Protein AF-A0A8X6XVJ1-F1 (afdb_monomer_lite)

Foldseek 3Di:
DQLVVLVVVVVVVLVVDDPVLSVVVVPPPVQPDPPDGSNRNSVVVVVSVVVVVVVVVVVVCVVVPVPPVPDPPPPPVPPPPPDD

Organism: NCBI:txid2747483

Structure (mmCIF, N/CA/C/O backbone):
data_AF-A0A8X6XVJ1-F1
#
_entry.id   AF-A0A8X6XVJ1-F1
#
loop_
_atom_site.group_PDB
_atom_site.id
_atom_site.type_symbol
_atom_site.label_atom_id
_atom_site.label_alt_id
_atom_site.label_comp_id
_atom_site.label_asym_id
_atom_site.label_entity_id
_atom_site.label_seq_id
_atom_site.pdbx_PDB_ins_code
_atom_site.Cartn_x
_atom_site.Cartn_y
_atom_site.Cartn_z
_atom_site.occupancy
_atom_site.B_iso_or_equiv
_atom_site.auth_seq_id
_atom_site.auth_comp_id
_atom_site.auth_asym_id
_atom_site.auth_atom_id
_atom_site.pdbx_PDB_model_num
ATOM 1 N N . THR A 1 1 ? 16.143 -5.352 -12.540 1.00 71.62 1 THR A N 1
ATOM 2 C CA . THR A 1 1 ? 15.077 -6.376 -12.668 1.00 71.62 1 THR A CA 1
ATOM 3 C C . THR A 1 1 ? 13.847 -6.039 -11.839 1.00 71.62 1 THR A C 1
ATOM 5 O O . THR A 1 1 ? 12.766 -6.178 -12.385 1.00 71.62 1 THR A O 1
ATOM 8 N N . SER A 1 2 ? 13.985 -5.541 -10.601 1.00 86.25 2 SER A N 1
ATOM 9 C CA . SER A 1 2 ? 12.861 -5.143 -9.720 1.00 86.25 2 SER A CA 1
ATOM 10 C C . SER A 1 2 ? 11.802 -4.245 -10.383 1.00 86.25 2 SER A C 1
ATOM 12 O O . SER A 1 2 ? 10.612 -4.534 -10.313 1.00 86.25 2 SER A O 1
ATOM 14 N N . ASP A 1 3 ? 12.232 -3.216 -11.118 1.00 92.12 3 ASP A N 1
ATOM 15 C CA . ASP A 1 3 ? 11.316 -2.243 -11.729 1.00 92.12 3 ASP A CA 1
ATOM 16 C C . ASP A 1 3 ? 10.362 -2.852 -12.768 1.00 92.12 3 ASP A C 1
ATOM 18 O O . ASP A 1 3 ? 9.189 -2.500 -12.827 1.00 92.12 3 ASP A O 1
ATOM 22 N N . LYS A 1 4 ? 10.825 -3.868 -13.509 1.00 93.06 4 LYS A N 1
ATOM 23 C CA . LYS A 1 4 ? 9.997 -4.595 -14.485 1.00 93.06 4 LYS A CA 1
ATOM 24 C C . LYS A 1 4 ? 8.856 -5.352 -13.806 1.00 93.06 4 LYS A C 1
ATOM 26 O O . LYS A 1 4 ? 7.745 -5.382 -14.320 1.00 93.06 4 LYS A O 1
ATOM 31 N N . TYR A 1 5 ? 9.130 -5.958 -12.650 1.00 95.00 5 TYR A N 1
ATOM 32 C CA . TYR A 1 5 ? 8.102 -6.629 -11.857 1.00 95.00 5 TYR A CA 1
ATOM 33 C C . TYR A 1 5 ? 7.152 -5.619 -11.225 1.00 95.00 5 TYR A C 1
ATOM 35 O O . TYR A 1 5 ? 5.945 -5.827 -11.253 1.00 95.00 5 TYR A O 1
ATOM 43 N N . ALA A 1 6 ? 7.674 -4.499 -10.725 1.00 94.81 6 ALA A N 1
ATOM 44 C CA . ALA A 1 6 ? 6.842 -3.440 -10.173 1.00 94.81 6 ALA A CA 1
ATOM 45 C C . ALA A 1 6 ? 5.880 -2.852 -11.218 1.00 94.81 6 ALA A C 1
ATOM 47 O O . ALA A 1 6 ? 4.717 -2.633 -10.899 1.00 94.81 6 ALA A O 1
ATOM 48 N N . ALA A 1 7 ? 6.319 -2.692 -12.469 1.00 94.19 7 ALA A N 1
ATOM 49 C CA . ALA A 1 7 ? 5.463 -2.252 -13.571 1.00 94.19 7 ALA A CA 1
ATOM 50 C C . ALA A 1 7 ? 4.313 -3.233 -13.876 1.00 94.19 7 ALA A C 1
ATOM 52 O O . ALA A 1 7 ? 3.238 -2.802 -14.279 1.00 94.19 7 ALA A O 1
ATOM 53 N N . MET A 1 8 ? 4.513 -4.539 -13.659 1.00 95.75 8 MET A N 1
ATOM 54 C CA . MET A 1 8 ? 3.448 -5.545 -13.793 1.00 95.75 8 MET A CA 1
ATOM 55 C C . MET A 1 8 ? 2.532 -5.599 -12.563 1.00 95.75 8 MET A C 1
ATOM 57 O O . MET A 1 8 ? 1.338 -5.839 -12.699 1.00 95.75 8 MET A O 1
ATOM 61 N N . LEU A 1 9 ? 3.082 -5.395 -11.363 1.00 96.25 9 LEU A N 1
ATOM 62 C CA . LEU A 1 9 ? 2.347 -5.505 -10.101 1.00 96.25 9 LEU A CA 1
ATOM 63 C C . LEU A 1 9 ? 1.516 -4.262 -9.783 1.00 96.25 9 LEU A C 1
ATOM 65 O O . LEU A 1 9 ? 0.428 -4.403 -9.239 1.00 96.25 9 LEU A O 1
ATOM 69 N N . LEU A 1 10 ? 2.007 -3.063 -10.105 1.00 93.81 10 LEU A N 1
ATOM 70 C CA . LEU A 1 10 ? 1.349 -1.807 -9.743 1.00 93.81 10 LEU A CA 1
ATOM 71 C C . LEU A 1 10 ? -0.111 -1.736 -10.239 1.00 93.81 10 LEU A C 1
ATOM 73 O O . LEU A 1 10 ? -0.976 -1.535 -9.389 1.00 93.81 10 LEU A O 1
ATOM 77 N N . PRO A 1 11 ? -0.435 -2.024 -11.519 1.00 94.31 11 PRO A N 1
ATOM 78 C CA . PRO A 1 11 ? -1.824 -2.016 -11.989 1.00 94.31 11 PRO A CA 1
ATOM 79 C C . PRO A 1 11 ? -2.706 -3.061 -11.292 1.00 94.31 11 PRO A C 1
ATOM 81 O O . PRO A 1 11 ? -3.892 -2.833 -11.065 1.00 94.31 11 PRO A O 1
ATOM 84 N N . LEU A 1 12 ? -2.131 -4.216 -10.930 1.00 96.94 12 LEU A N 1
ATOM 85 C CA . LEU A 1 12 ? -2.852 -5.266 -10.206 1.00 96.94 12 LEU A CA 1
ATOM 86 C C . LEU A 1 12 ? -3.191 -4.806 -8.788 1.00 96.94 12 LEU A C 1
ATOM 88 O O . LEU A 1 12 ? -4.321 -4.978 -8.339 1.00 96.94 12 LEU A O 1
ATOM 92 N N . VAL A 1 13 ? -2.231 -4.185 -8.099 1.00 95.19 13 VAL A N 1
ATOM 93 C CA . VAL A 1 13 ? -2.448 -3.627 -6.761 1.00 95.19 13 VAL A CA 1
ATOM 94 C C . VAL A 1 13 ? -3.493 -2.516 -6.816 1.00 95.19 13 VAL A C 1
ATOM 96 O O . VAL A 1 13 ? -4.416 -2.541 -6.012 1.00 95.19 13 VAL A O 1
ATOM 99 N N . GLU A 1 14 ? -3.413 -1.605 -7.788 1.00 93.69 14 GLU A N 1
ATOM 100 C CA . GLU A 1 14 ? -4.416 -0.550 -7.993 1.00 93.69 14 GLU A CA 1
ATOM 101 C C . GLU A 1 14 ? -5.822 -1.123 -8.225 1.00 93.69 14 GLU A C 1
ATOM 103 O O . GLU A 1 14 ? -6.783 -0.621 -7.649 1.00 93.69 14 GLU A O 1
ATOM 108 N N . SER A 1 15 ? -5.947 -2.214 -8.990 1.00 95.31 15 SER A N 1
ATOM 109 C CA . SER A 1 15 ? -7.242 -2.856 -9.264 1.00 95.31 15 SER A CA 1
ATOM 110 C C . SER A 1 15 ? -7.894 -3.527 -8.048 1.00 95.31 15 SER A C 1
ATOM 112 O O . SER A 1 15 ? -9.108 -3.716 -8.027 1.00 95.31 15 SER A O 1
ATOM 114 N N . CYS A 1 16 ? -7.104 -3.884 -7.032 1.00 95.81 16 CYS A N 1
ATOM 115 C CA . CYS A 1 16 ? -7.588 -4.527 -5.809 1.00 95.81 16 CYS A CA 1
ATOM 116 C C . CYS A 1 16 ? -8.034 -3.524 -4.734 1.00 95.81 16 CYS A C 1
ATOM 118 O O . CYS A 1 16 ? -8.525 -3.938 -3.682 1.00 95.81 16 CYS A O 1
ATOM 120 N N . ILE A 1 17 ? -7.829 -2.225 -4.957 1.00 94.44 17 ILE A N 1
ATOM 121 C CA . ILE A 1 17 ? -8.137 -1.171 -3.990 1.00 94.44 17 ILE A CA 1
ATOM 122 C C . ILE A 1 17 ? -9.490 -0.537 -4.351 1.00 94.44 17 ILE A C 1
ATOM 124 O O . ILE A 1 17 ? -9.749 -0.279 -5.528 1.00 94.44 17 ILE A O 1
ATOM 128 N N . PRO A 1 18 ? -10.354 -0.238 -3.364 1.00 95.56 18 PRO A N 1
ATOM 129 C CA . PRO A 1 18 ? -11.573 0.534 -3.587 1.00 95.56 18 PRO A CA 1
ATOM 130 C C . PRO A 1 18 ? -11.311 1.890 -4.266 1.00 95.56 18 PRO A C 1
ATOM 132 O O . PRO A 1 18 ? -10.314 2.562 -3.996 1.00 95.56 18 PRO A O 1
ATOM 135 N N . GLU A 1 19 ? -12.219 2.318 -5.145 1.00 94.62 19 GLU A N 1
ATOM 136 C CA . GLU A 1 19 ? -12.047 3.518 -5.979 1.00 94.62 19 GLU A CA 1
ATOM 137 C C . GLU A 1 19 ? -11.860 4.809 -5.160 1.00 94.62 19 GLU A C 1
ATOM 139 O O . GLU A 1 19 ? -11.104 5.708 -5.534 1.00 94.62 19 GLU A O 1
ATOM 144 N N . ASP A 1 20 ? -12.548 4.923 -4.030 1.00 93.94 20 ASP A N 1
ATOM 145 C CA . ASP A 1 20 ? -12.432 6.029 -3.084 1.00 93.94 20 ASP A CA 1
ATOM 146 C C . ASP A 1 20 ? -11.032 6.101 -2.462 1.00 93.94 20 ASP A C 1
ATOM 148 O O . ASP A 1 20 ? -10.420 7.174 -2.452 1.00 93.94 20 ASP A O 1
ATOM 152 N N . MET A 1 21 ? -10.479 4.962 -2.044 1.00 92.31 21 MET A N 1
ATOM 153 C CA . MET A 1 21 ? -9.123 4.880 -1.503 1.00 92.31 21 MET A CA 1
ATOM 154 C C . MET A 1 21 ? -8.062 5.130 -2.584 1.00 92.31 21 MET A C 1
ATOM 156 O O . MET A 1 21 ? -7.102 5.871 -2.352 1.00 92.31 21 MET A O 1
ATOM 160 N N . LEU A 1 22 ? -8.262 4.605 -3.797 1.00 93.00 22 LEU A N 1
ATOM 161 C CA . LEU A 1 22 ? -7.377 4.868 -4.933 1.00 93.00 22 LEU A CA 1
ATOM 162 C C . LEU A 1 22 ? -7.380 6.357 -5.320 1.00 93.00 22 LEU A C 1
ATOM 164 O O . LEU A 1 22 ? -6.333 6.933 -5.611 1.00 93.00 22 LEU A O 1
ATOM 168 N N . ARG A 1 23 ? -8.536 7.027 -5.260 1.00 92.75 23 ARG A N 1
ATOM 169 C CA . ARG A 1 23 ? -8.652 8.472 -5.505 1.00 92.75 23 ARG A CA 1
ATOM 170 C C . ARG A 1 23 ? -7.903 9.301 -4.458 1.00 92.75 23 ARG A C 1
ATOM 172 O O . ARG A 1 23 ? -7.302 10.316 -4.811 1.00 92.75 23 ARG A O 1
ATOM 179 N N . ILE A 1 24 ? -7.922 8.890 -3.187 1.00 93.06 24 ILE A N 1
ATOM 180 C CA . ILE A 1 24 ? -7.130 9.533 -2.123 1.00 93.06 24 ILE A CA 1
ATOM 181 C C . ILE A 1 24 ? -5.636 9.385 -2.416 1.00 93.06 24 ILE A C 1
ATOM 183 O O . ILE A 1 24 ? -4.908 10.377 -2.346 1.00 93.06 24 ILE A O 1
ATOM 187 N N . TRP A 1 25 ? -5.206 8.177 -2.790 1.00 90.69 25 TRP A N 1
ATOM 188 C CA . TRP A 1 25 ? -3.833 7.904 -3.204 1.00 90.69 25 TRP A CA 1
ATOM 189 C C . TRP A 1 25 ? -3.407 8.806 -4.369 1.00 90.69 25 TRP A C 1
ATOM 191 O O . TRP A 1 25 ? -2.441 9.546 -4.235 1.00 90.69 25 TRP A O 1
ATOM 201 N N . LEU A 1 26 ? -4.164 8.844 -5.467 1.00 89.12 26 LEU A N 1
ATOM 202 C CA . LEU A 1 26 ? -3.825 9.640 -6.656 1.00 89.12 26 LEU A CA 1
ATOM 203 C C . LEU A 1 26 ? -3.805 11.157 -6.405 1.00 89.12 26 LEU A C 1
ATOM 205 O O . LEU A 1 26 ? -3.107 11.886 -7.105 1.00 89.12 26 LEU A O 1
ATOM 209 N N . ARG A 1 27 ? -4.551 11.650 -5.408 1.00 89.06 27 ARG A N 1
ATOM 210 C CA . ARG A 1 27 ? -4.515 13.064 -4.999 1.00 89.06 27 ARG A CA 1
ATOM 211 C C . ARG A 1 27 ? -3.262 13.408 -4.190 1.00 89.06 27 ARG A C 1
ATOM 213 O O . ARG A 1 27 ? -2.975 14.588 -3.988 1.00 89.06 27 ARG A O 1
ATOM 220 N N . ASN A 1 28 ? -2.538 12.414 -3.684 1.00 81.94 28 ASN A N 1
ATOM 221 C CA . ASN A 1 28 ? -1.354 12.658 -2.883 1.00 81.94 28 ASN A CA 1
ATOM 222 C C . ASN A 1 28 ? -0.229 13.225 -3.777 1.00 81.94 28 ASN A C 1
ATOM 224 O O . ASN A 1 28 ? 0.174 12.576 -4.745 1.00 81.94 28 ASN A O 1
ATOM 228 N N . PRO A 1 29 ? 0.311 14.420 -3.465 1.00 70.56 29 PRO A N 1
ATOM 229 C CA . PRO A 1 29 ? 1.357 15.055 -4.265 1.00 70.56 29 PRO A CA 1
ATOM 230 C C . PRO A 1 29 ? 2.628 14.204 -4.405 1.00 70.56 29 PRO A C 1
ATOM 232 O O . PRO A 1 29 ? 3.388 14.417 -5.346 1.00 70.56 29 PRO A O 1
ATOM 235 N N . SER A 1 30 ? 2.851 13.218 -3.525 1.00 70.88 30 SER A N 1
ATOM 236 C CA . SER A 1 30 ? 3.975 12.281 -3.643 1.00 70.88 30 SER A CA 1
ATOM 237 C C . SER A 1 30 ? 3.854 11.294 -4.808 1.00 70.88 30 SER A C 1
ATOM 239 O O . SER A 1 30 ? 4.858 10.719 -5.196 1.00 70.88 30 SER A O 1
ATOM 241 N N . VAL A 1 31 ? 2.656 11.084 -5.367 1.00 70.25 31 VAL A N 1
ATOM 242 C CA . VAL A 1 31 ? 2.405 10.104 -6.448 1.00 70.25 31 VAL A CA 1
ATOM 243 C C . VAL A 1 31 ? 2.776 10.654 -7.825 1.00 70.25 31 VAL A C 1
ATOM 245 O O . VAL A 1 31 ? 2.999 9.902 -8.775 1.00 70.25 31 VAL A O 1
ATOM 248 N N . SER A 1 32 ? 2.844 11.980 -7.946 1.00 63.41 32 SER A N 1
ATOM 249 C CA . SER A 1 32 ? 2.865 12.680 -9.231 1.00 63.41 32 SER A CA 1
ATOM 250 C C . SER A 1 32 ? 4.255 13.161 -9.662 1.00 63.41 32 SER A C 1
ATOM 252 O O . SER A 1 32 ? 4.370 14.052 -10.506 1.00 63.41 32 SER A O 1
AT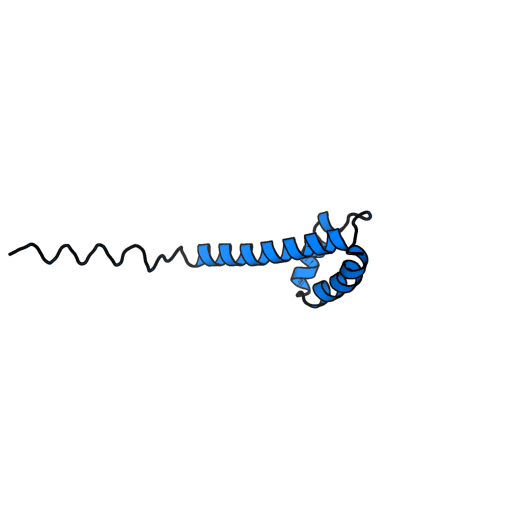OM 254 N N . THR A 1 33 ? 5.324 12.586 -9.115 1.00 67.19 33 THR A N 1
ATOM 255 C CA . THR A 1 33 ? 6.695 12.846 -9.565 1.00 67.19 33 THR A CA 1
ATOM 256 C C . THR A 1 33 ? 6.950 12.083 -10.869 1.00 67.19 33 THR A C 1
ATOM 258 O O . THR A 1 33 ? 7.009 10.854 -10.916 1.00 67.19 33 THR A O 1
ATOM 261 N N . ALA A 1 34 ? 7.080 12.827 -11.973 1.00 62.62 34 ALA A N 1
ATOM 262 C CA . ALA A 1 34 ? 7.295 12.275 -13.316 1.00 62.62 34 ALA A CA 1
ATOM 263 C C . ALA A 1 34 ? 8.576 11.420 -13.436 1.00 62.62 34 ALA A C 1
ATOM 265 O O . ALA A 1 34 ? 8.704 10.634 -14.371 1.00 62.62 34 ALA A O 1
ATOM 266 N N . GLU A 1 35 ? 9.493 11.547 -12.477 1.00 69.69 35 GLU A N 1
ATOM 267 C CA . GLU A 1 35 ? 10.790 10.866 -12.451 1.00 69.69 35 GLU A CA 1
ATOM 268 C C . GLU A 1 35 ? 10.815 9.602 -11.571 1.00 69.69 35 GLU A C 1
ATOM 270 O O . GLU A 1 35 ? 11.850 8.942 -11.482 1.00 69.69 35 GLU A O 1
ATOM 275 N N . GLU A 1 36 ? 9.707 9.224 -10.920 1.00 82.75 36 GLU A N 1
ATOM 276 C CA . GLU A 1 36 ? 9.700 8.034 -10.062 1.00 82.75 36 GLU A CA 1
ATOM 277 C C . GLU A 1 36 ? 9.551 6.719 -10.835 1.00 82.75 36 GLU A C 1
ATOM 279 O O . GLU A 1 36 ? 8.619 6.521 -11.624 1.00 82.75 36 GLU A O 1
ATOM 284 N N . SER A 1 37 ? 10.453 5.783 -10.524 1.00 90.88 37 SER A N 1
ATOM 285 C CA . SER A 1 37 ? 10.421 4.401 -11.006 1.00 90.88 37 SER A CA 1
ATOM 286 C C . SER A 1 37 ? 9.168 3.658 -10.522 1.00 90.88 37 SER A C 1
ATOM 288 O O . SER A 1 37 ? 8.598 3.973 -9.473 1.00 90.88 37 SER A O 1
ATOM 290 N N . TYR A 1 38 ? 8.751 2.617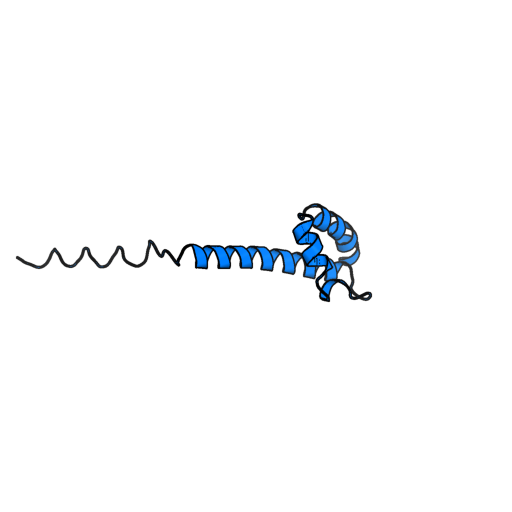 -11.244 1.00 90.81 38 TYR A N 1
ATOM 291 C CA . TYR A 1 38 ? 7.614 1.787 -10.835 1.00 90.81 38 TYR A CA 1
ATOM 292 C C . TYR A 1 38 ? 7.858 1.122 -9.480 1.00 90.81 38 TYR A C 1
ATOM 294 O O . TYR A 1 38 ? 6.933 1.002 -8.678 1.00 90.81 38 TYR A O 1
ATOM 302 N N . SER A 1 39 ? 9.101 0.727 -9.185 1.00 91.94 39 SER A N 1
ATOM 303 C CA . SER A 1 39 ? 9.465 0.208 -7.861 1.00 91.94 39 SER A CA 1
ATOM 304 C C . SER A 1 39 ? 9.221 1.221 -6.739 1.00 91.94 39 SER A C 1
ATOM 306 O O . SER A 1 39 ? 8.744 0.831 -5.671 1.00 91.94 39 SER A O 1
ATOM 308 N N . GLN A 1 40 ? 9.521 2.504 -6.960 1.00 91.56 40 GLN A N 1
ATOM 309 C CA . GLN A 1 40 ? 9.261 3.562 -5.977 1.00 91.56 40 GLN A CA 1
ATOM 310 C C . GLN A 1 40 ? 7.761 3.774 -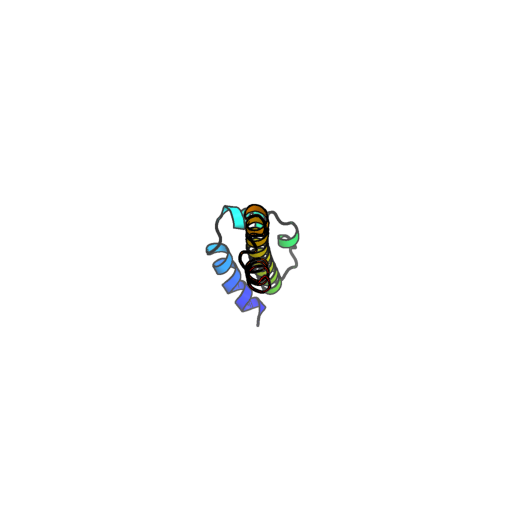5.787 1.00 91.56 40 GLN A C 1
ATOM 312 O O . GLN A 1 40 ? 7.291 3.671 -4.655 1.00 91.56 40 GLN A O 1
ATOM 317 N N . LYS A 1 41 ? 7.004 3.927 -6.880 1.00 91.19 41 LYS A N 1
ATOM 318 C CA . LYS A 1 41 ? 5.541 4.086 -6.837 1.00 91.19 41 LYS A CA 1
ATOM 319 C C . LYS A 1 41 ? 4.856 2.932 -6.113 1.00 91.19 41 LYS A C 1
ATOM 321 O O . LYS A 1 41 ? 4.043 3.155 -5.222 1.00 91.19 41 LYS A O 1
ATOM 326 N N . LEU A 1 42 ? 5.244 1.695 -6.425 1.00 93.25 42 LEU A N 1
ATOM 327 C CA . LEU A 1 42 ? 4.725 0.508 -5.748 1.00 93.25 42 LEU A CA 1
ATOM 328 C C . LEU A 1 42 ? 5.079 0.507 -4.254 1.00 93.25 42 LEU A C 1
ATOM 330 O O . LEU A 1 42 ? 4.229 0.217 -3.419 1.00 93.25 42 LEU A O 1
ATOM 334 N N . THR A 1 43 ? 6.313 0.872 -3.897 1.00 93.19 43 THR A N 1
ATOM 335 C CA . THR A 1 43 ? 6.738 0.956 -2.489 1.00 93.19 43 THR A CA 1
ATOM 336 C C . THR A 1 43 ? 5.933 2.002 -1.722 1.00 93.19 43 THR A C 1
ATOM 338 O O . THR A 1 43 ? 5.501 1.752 -0.595 1.00 93.19 43 THR A O 1
ATOM 341 N N . GLN A 1 44 ? 5.714 3.172 -2.319 1.00 92.88 44 GLN A N 1
ATOM 342 C CA . GLN A 1 44 ? 4.927 4.229 -1.702 1.00 92.88 44 GLN A CA 1
ATOM 343 C C . GLN A 1 44 ? 3.451 3.831 -1.565 1.00 92.88 44 GLN A C 1
ATOM 345 O O . GLN A 1 44 ? 2.880 4.057 -0.500 1.00 92.88 44 GLN A O 1
ATOM 350 N N . LEU A 1 45 ? 2.860 3.186 -2.579 1.00 93.44 45 LEU A N 1
ATOM 351 C CA . LEU A 1 45 ? 1.483 2.687 -2.526 1.00 93.44 45 LEU A CA 1
ATOM 352 C C . LEU A 1 45 ? 1.312 1.660 -1.400 1.00 93.44 45 LEU A C 1
ATOM 354 O O . LEU A 1 45 ? 0.414 1.785 -0.571 1.00 93.44 45 LEU A O 1
ATOM 358 N N . LEU A 1 46 ? 2.218 0.685 -1.301 1.00 94.75 46 LEU A N 1
ATOM 359 C CA . LEU A 1 46 ? 2.193 -0.308 -0.222 1.00 94.75 46 LEU A CA 1
ATOM 360 C C . LEU A 1 46 ? 2.364 0.339 1.160 1.00 94.75 46 LEU A C 1
ATOM 362 O O . LEU A 1 46 ? 1.704 -0.059 2.121 1.00 94.75 46 LEU A O 1
ATOM 366 N N . LYS A 1 47 ? 3.219 1.364 1.271 1.00 94.31 47 LYS A N 1
ATOM 367 C CA . LYS A 1 47 ? 3.380 2.135 2.510 1.00 94.31 47 LYS A CA 1
ATOM 368 C C . LYS A 1 47 ? 2.105 2.901 2.868 1.00 94.31 47 LYS A C 1
ATOM 370 O O . LYS A 1 47 ? 1.733 2.911 4.038 1.00 94.31 47 LYS A O 1
ATOM 375 N N . PHE A 1 48 ? 1.447 3.522 1.892 1.00 93.94 48 PHE A N 1
ATOM 376 C CA . PHE A 1 48 ? 0.173 4.210 2.085 1.00 93.94 48 PHE A CA 1
ATOM 377 C C . PHE A 1 48 ? -0.897 3.252 2.615 1.00 93.94 48 PHE A C 1
ATOM 379 O O . PHE A 1 48 ? -1.460 3.515 3.672 1.00 93.94 48 PHE A O 1
ATOM 386 N N . LEU A 1 49 ? -1.094 2.104 1.958 1.00 94.31 49 LEU A N 1
ATOM 387 C CA . LEU A 1 49 ? -2.070 1.095 2.388 1.00 94.31 49 LEU A CA 1
ATOM 388 C C . LEU A 1 49 ? -1.806 0.608 3.814 1.00 94.31 49 LEU A C 1
ATOM 390 O O . LEU A 1 49 ? -2.729 0.466 4.613 1.00 94.31 49 LEU A O 1
ATOM 394 N N . ARG A 1 50 ? -0.534 0.385 4.160 1.00 95.75 50 ARG A N 1
ATOM 395 C CA . ARG A 1 50 ? -0.154 0.012 5.524 1.00 95.75 50 ARG A CA 1
ATOM 396 C C . ARG A 1 50 ? -0.540 1.091 6.539 1.00 95.75 50 ARG A C 1
ATOM 398 O O . ARG A 1 50 ? -1.112 0.762 7.574 1.00 95.75 50 ARG A O 1
ATOM 405 N N . LEU A 1 51 ? -0.215 2.353 6.258 1.00 94.44 51 LEU A N 1
ATOM 406 C CA . LEU A 1 51 ? -0.521 3.470 7.155 1.00 94.44 51 LEU A CA 1
ATOM 407 C C . LEU A 1 51 ? -2.027 3.679 7.321 1.00 94.44 51 LEU A C 1
ATOM 409 O O . LEU A 1 51 ? -2.464 4.005 8.421 1.00 94.44 51 LEU A O 1
ATOM 413 N N . GLU A 1 52 ? -2.799 3.464 6.260 1.00 94.00 52 GLU A N 1
ATOM 414 C CA . GLU A 1 52 ? -4.257 3.541 6.283 1.00 94.00 52 GLU A CA 1
ATOM 415 C C . GLU A 1 52 ? -4.852 2.482 7.225 1.00 94.00 52 GLU A C 1
ATOM 417 O O . GLU A 1 52 ? -5.610 2.809 8.137 1.00 94.00 52 GLU A O 1
ATOM 422 N N . VAL A 1 53 ? -4.410 1.224 7.102 1.00 94.50 53 VAL A N 1
ATOM 423 C CA . VAL A 1 53 ? -4.839 0.128 7.991 1.00 94.50 53 VAL A CA 1
ATOM 424 C C . VAL A 1 53 ? -4.443 0.393 9.449 1.00 94.50 53 VAL A C 1
ATOM 426 O O . VAL A 1 53 ? -5.260 0.234 10.357 1.00 94.50 53 VAL A O 1
ATOM 429 N N . GLU A 1 54 ? -3.201 0.817 9.696 1.00 96.25 54 GLU A N 1
ATOM 430 C CA . GLU A 1 54 ? -2.730 1.170 11.043 1.00 96.25 54 GLU A CA 1
ATOM 431 C C . GLU A 1 54 ? -3.488 2.388 11.616 1.00 96.25 54 GLU A C 1
ATOM 433 O O . GLU A 1 54 ? -3.729 2.473 12.825 1.00 96.25 54 GLU A O 1
ATOM 438 N N . GLY A 1 55 ? -3.871 3.340 10.762 1.00 94.75 55 GLY A N 1
ATOM 439 C CA . GLY A 1 55 ? -4.675 4.510 11.105 1.00 94.75 55 GLY A CA 1
ATOM 440 C C . GLY A 1 55 ? -6.072 4.130 11.582 1.00 94.75 55 GLY A C 1
ATOM 441 O O . GLY A 1 55 ? -6.469 4.528 12.680 1.00 94.75 55 GLY A O 1
ATOM 442 N N . GLU A 1 56 ? -6.770 3.296 10.814 1.00 94.06 56 GLU A N 1
ATOM 443 C CA . GLU A 1 56 ? -8.095 2.779 11.167 1.00 94.06 56 GLU A CA 1
ATOM 444 C C . GLU A 1 56 ? -8.073 2.006 12.491 1.00 94.06 56 GLU A C 1
ATOM 446 O O . GLU A 1 56 ? -8.891 2.254 13.380 1.00 94.06 56 GLU A O 1
ATOM 451 N N . GLN A 1 57 ? -7.071 1.146 12.701 1.00 93.75 57 GLN A N 1
ATOM 452 C CA . GLN A 1 57 ? -6.895 0.442 13.976 1.00 93.75 57 GLN A CA 1
ATOM 453 C C . GLN A 1 57 ? -6.737 1.412 15.158 1.00 93.75 57 GLN A C 1
ATOM 455 O O . GLN A 1 57 ? -7.359 1.228 16.205 1.00 93.75 57 GLN A O 1
ATOM 460 N N . ARG A 1 58 ? -5.951 2.484 15.000 1.00 94.44 58 ARG A N 1
ATOM 461 C CA . ARG A 1 58 ? -5.754 3.504 16.046 1.00 94.44 58 ARG A CA 1
ATOM 462 C C . ARG A 1 58 ? -7.036 4.279 16.354 1.00 94.44 58 ARG A C 1
ATOM 464 O O . ARG A 1 58 ? -7.316 4.579 17.520 1.00 94.44 58 ARG A O 1
ATOM 471 N N . ILE A 1 59 ? -7.819 4.594 15.325 1.00 94.25 59 ILE A N 1
ATOM 472 C CA . ILE A 1 59 ? -9.125 5.243 15.471 1.00 94.25 59 ILE A CA 1
ATOM 473 C C . ILE A 1 59 ? -10.073 4.322 16.242 1.00 94.25 59 ILE A C 1
ATOM 475 O O . ILE A 1 59 ? -10.712 4.770 17.196 1.00 94.25 59 ILE A O 1
ATOM 479 N N . LEU A 1 60 ? -10.130 3.037 15.885 1.00 93.12 60 LEU A N 1
ATOM 480 C CA . LEU A 1 60 ? -10.951 2.040 16.573 1.00 93.12 60 LEU A CA 1
ATOM 481 C C . LEU A 1 60 ? -10.566 1.889 18.047 1.00 93.12 60 LEU A C 1
ATOM 483 O O . LEU A 1 60 ? -11.453 1.888 18.895 1.00 93.12 60 LEU A O 1
ATOM 487 N N . LEU A 1 61 ? -9.270 1.829 18.367 1.00 90.50 61 LEU A N 1
ATOM 488 C CA . LEU A 1 61 ? -8.778 1.755 19.750 1.00 90.50 61 LEU A CA 1
ATOM 489 C C . LEU A 1 61 ? -9.171 2.980 20.585 1.00 90.50 61 LEU A C 1
ATOM 491 O O . LEU A 1 61 ? -9.549 2.858 21.751 1.00 90.50 61 LEU A O 1
ATOM 495 N N . THR A 1 62 ? -9.113 4.167 19.980 1.00 90.31 62 THR A N 1
ATOM 496 C CA . THR A 1 62 ? -9.521 5.411 20.646 1.00 90.31 62 THR A CA 1
ATOM 497 C C . THR A 1 62 ? -11.034 5.425 20.875 1.00 90.31 62 THR A C 1
ATOM 499 O O . THR A 1 62 ? -11.496 5.771 21.960 1.00 90.31 62 THR A O 1
ATOM 502 N N . LYS A 1 63 ? -11.817 4.991 19.876 1.00 89.38 63 LYS A N 1
ATOM 503 C CA . LYS A 1 63 ? -13.283 4.895 19.957 1.00 89.38 63 LYS A CA 1
ATOM 504 C C . LYS A 1 63 ? -13.760 3.826 20.944 1.00 89.38 63 LYS A C 1
ATOM 506 O O . LYS A 1 63 ? -14.780 4.027 21.594 1.00 89.38 63 LYS A O 1
ATOM 511 N N . SER A 1 64 ? -13.046 2.706 21.070 1.00 87.00 64 SER A N 1
ATOM 512 C CA . SER A 1 64 ? -13.381 1.631 22.014 1.00 87.00 64 SER A CA 1
ATOM 513 C C . SER A 1 64 ? -13.003 1.958 23.464 1.00 87.00 64 SER A C 1
ATOM 515 O O . SER A 1 64 ? -13.403 1.228 24.371 1.00 87.00 64 SER A O 1
ATOM 517 N N . GLY A 1 65 ? -12.304 3.078 23.696 1.00 74.19 65 GLY A N 1
ATOM 518 C CA . GLY A 1 65 ? -12.058 3.639 25.023 1.00 74.19 65 GLY A CA 1
ATOM 519 C C . GLY A 1 65 ? -10.996 2.900 25.833 1.00 74.19 65 GLY A C 1
ATOM 520 O O . GLY A 1 65 ? -11.142 2.809 27.047 1.00 74.19 65 GLY A O 1
ATOM 521 N N . PHE A 1 66 ? -9.960 2.350 25.183 1.00 66.19 66 PHE A N 1
ATOM 522 C CA . PHE A 1 66 ? -8.876 1.599 25.841 1.00 66.19 66 PHE A CA 1
ATOM 523 C C . PHE A 1 66 ? -9.382 0.588 26.881 1.00 66.19 66 PHE A C 1
ATOM 525 O O . PHE A 1 66 ? -8.817 0.497 27.975 1.00 66.19 66 PHE A O 1
ATOM 532 N N . LYS A 1 67 ? -10.464 -0.146 26.577 1.00 64.31 67 LYS A N 1
ATOM 533 C CA . LYS A 1 67 ? -10.990 -1.191 27.465 1.00 64.31 67 LYS A CA 1
ATOM 534 C C . LYS A 1 67 ? -9.911 -2.247 27.689 1.00 64.31 67 LYS A C 1
ATOM 536 O O . LYS A 1 67 ? -9.700 -3.148 26.887 1.00 64.31 67 LYS A O 1
ATOM 541 N N . SER A 1 68 ? -9.170 -2.043 28.768 1.00 59.88 68 SER A N 1
ATOM 542 C CA . SER A 1 68 ? -8.112 -2.906 29.257 1.00 59.88 68 SER A CA 1
ATOM 543 C C . SER A 1 68 ? -8.799 -3.909 30.166 1.00 59.88 68 SER A C 1
ATOM 545 O O . SER A 1 68 ? -8.802 -3.737 31.383 1.00 59.88 68 SER A O 1
ATOM 547 N N . ASP A 1 69 ? -9.444 -4.917 29.581 1.00 58.66 69 ASP A N 1
ATOM 548 C CA . ASP A 1 69 ? -10.187 -5.914 30.361 1.00 58.66 69 ASP A CA 1
ATOM 549 C C . ASP A 1 69 ? -9.266 -6.788 31.251 1.00 58.66 69 ASP A C 1
ATOM 551 O O . ASP A 1 69 ? -9.757 -7.522 32.108 1.00 58.66 69 ASP A O 1
ATOM 555 N N . ASP A 1 70 ? -7.936 -6.632 31.151 1.00 59.50 70 ASP A N 1
ATOM 556 C CA . ASP A 1 70 ? -6.941 -7.487 31.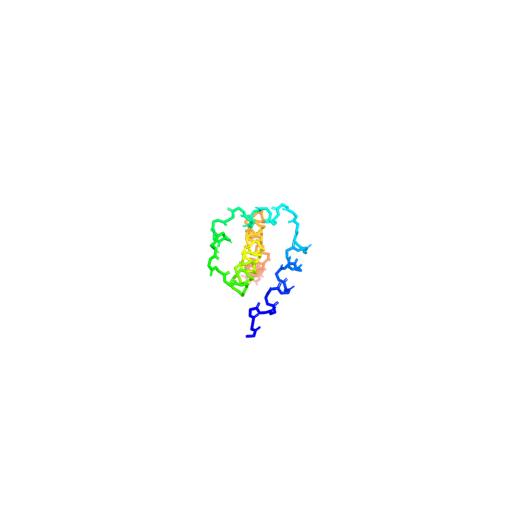817 1.00 59.50 70 ASP A CA 1
ATOM 557 C C . ASP A 1 70 ? -6.068 -6.842 32.917 1.00 59.50 70 ASP A C 1
ATOM 559 O O . ASP A 1 70 ? -5.278 -7.549 33.538 1.00 59.50 70 ASP A O 1
ATOM 563 N N . ILE A 1 71 ? -6.174 -5.541 33.235 1.00 56.16 71 ILE A N 1
ATOM 564 C CA . ILE A 1 71 ? -5.230 -4.915 34.204 1.00 56.16 71 ILE A CA 1
ATOM 565 C C . ILE A 1 71 ? -5.793 -4.773 35.635 1.00 56.16 71 ILE A C 1
ATOM 567 O O . ILE A 1 71 ? -5.027 -4.664 36.593 1.00 56.16 71 ILE A O 1
ATOM 571 N N . PHE A 1 72 ? -7.115 -4.836 35.835 1.00 54.00 72 PHE A N 1
ATOM 572 C CA . PHE A 1 72 ? -7.729 -4.580 37.154 1.00 54.00 72 PHE A CA 1
ATOM 573 C C . PHE A 1 72 ? -8.402 -5.787 37.834 1.00 54.00 72 PHE A C 1
ATOM 575 O O . PHE A 1 72 ? -8.850 -5.654 38.974 1.00 54.00 72 PHE A O 1
ATOM 582 N N . ARG A 1 73 ? -8.452 -6.977 37.215 1.00 51.62 73 ARG A N 1
ATOM 583 C CA . ARG A 1 73 ? -9.154 -8.151 37.791 1.00 51.62 73 ARG A CA 1
ATOM 584 C C . ARG A 1 73 ? -8.385 -8.908 38.882 1.00 51.62 73 ARG A C 1
ATOM 586 O O . ARG A 1 73 ? -8.941 -9.805 39.500 1.00 51.62 73 ARG A O 1
ATOM 593 N N . ASN A 1 74 ? -7.142 -8.541 39.170 1.00 49.44 74 ASN A N 1
ATOM 594 C CA . ASN A 1 74 ? -6.232 -9.306 40.029 1.00 49.44 74 ASN A CA 1
ATOM 595 C C . ASN A 1 74 ? -5.827 -8.589 41.334 1.00 49.44 74 ASN A C 1
ATOM 597 O O . ASN A 1 74 ? -4.965 -9.093 42.051 1.00 49.44 74 ASN A O 1
ATOM 601 N N . LYS A 1 75 ? -6.460 -7.460 41.708 1.00 49.09 75 LYS A N 1
ATOM 602 C CA . LYS A 1 75 ? -6.163 -6.772 42.990 1.00 49.09 75 LYS A CA 1
ATOM 603 C C . LYS A 1 75 ? -7.300 -6.756 44.020 1.00 49.09 75 LYS A C 1
ATOM 605 O O . LYS A 1 75 ? -7.042 -6.475 45.189 1.00 49.09 75 LYS A O 1
ATOM 610 N N . THR A 1 76 ? -8.534 -7.090 43.650 1.00 48.59 76 THR A N 1
ATOM 611 C CA . THR A 1 76 ? -9.681 -7.041 44.579 1.00 48.59 76 THR A CA 1
ATOM 612 C C . THR A 1 76 ? -9.942 -8.341 45.347 1.00 48.59 76 THR A C 1
ATOM 614 O O . THR A 1 76 ? -10.582 -8.284 46.391 1.00 48.59 76 THR A O 1
ATOM 617 N N . GLU A 1 77 ? -9.370 -9.485 44.952 1.00 50.84 77 GLU A N 1
ATOM 618 C CA . GLU A 1 77 ? -9.608 -10.770 45.645 1.00 50.84 77 GLU A CA 1
ATOM 619 C C . GLU A 1 77 ? -8.653 -11.093 46.815 1.00 50.84 77 GLU A C 1
ATOM 621 O O . GLU A 1 77 ? -8.777 -12.141 47.447 1.00 50.84 77 GLU A O 1
ATOM 626 N N . GLN A 1 78 ? -7.720 -10.200 47.167 1.00 52.44 78 GLN A N 1
ATOM 627 C CA . GLN A 1 78 ? -6.819 -10.407 48.318 1.00 52.44 78 GLN A CA 1
ATOM 628 C C . GLN A 1 78 ? -7.205 -9.629 49.588 1.00 52.44 78 GLN A C 1
ATOM 630 O O . GLN A 1 78 ? -6.576 -9.820 50.624 1.00 52.44 78 GLN A O 1
ATOM 635 N N . ARG A 1 79 ? -8.248 -8.785 49.568 1.00 52.22 79 ARG A N 1
ATOM 636 C CA . ARG A 1 79 ? -8.660 -8.016 50.764 1.00 52.22 79 ARG A CA 1
ATOM 637 C C . ARG A 1 79 ? -9.688 -8.699 51.669 1.00 52.22 79 ARG A C 1
ATOM 639 O O . ARG A 1 79 ? -9.897 -8.214 52.772 1.00 52.22 79 ARG A O 1
ATOM 646 N N . HIS A 1 80 ? -10.279 -9.820 51.259 1.00 51.59 80 HIS A N 1
ATOM 647 C CA . HIS A 1 80 ? -11.339 -10.485 52.031 1.00 51.59 80 HIS A CA 1
ATOM 648 C C . HIS A 1 80 ? -10.901 -11.731 52.821 1.00 51.59 80 HIS A C 1
ATOM 650 O O . HIS A 1 80 ? -11.762 -12.417 53.358 1.00 51.59 80 HIS A O 1
ATOM 656 N N . ARG A 1 81 ? -9.596 -12.042 52.921 1.00 54.50 81 ARG A N 1
ATOM 657 C CA . ARG A 1 81 ? -9.129 -13.287 53.573 1.00 54.50 81 ARG A CA 1
ATOM 658 C C . ARG A 1 81 ? -8.308 -13.140 54.862 1.00 54.50 81 ARG A C 1
ATOM 660 O O . ARG A 1 81 ? -8.001 -14.161 55.457 1.00 54.50 81 ARG A O 1
ATOM 667 N N . ASN A 1 82 ? -7.990 -11.924 55.316 1.00 48.16 82 ASN A N 1
ATOM 668 C CA . ASN A 1 82 ? -7.176 -11.703 56.527 1.00 48.16 82 ASN A CA 1
ATOM 669 C C . ASN A 1 82 ? -7.931 -10.894 57.594 1.00 48.16 82 ASN A C 1
ATOM 671 O O . ASN A 1 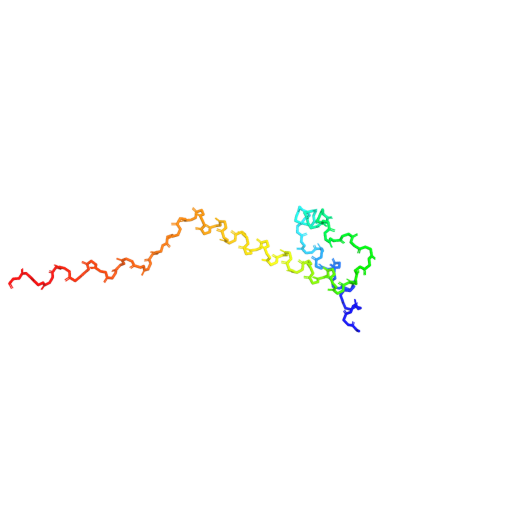82 ? -7.453 -9.853 58.042 1.00 48.16 82 ASN A O 1
ATOM 675 N N . GLY A 1 83 ? -9.129 -11.339 57.961 1.00 51.69 83 GLY A N 1
ATOM 676 C CA . GLY A 1 83 ? -9.926 -10.693 58.999 1.00 51.69 83 GLY A CA 1
ATOM 677 C C . GLY A 1 83 ? -10.819 -11.681 59.729 1.00 51.69 83 GLY A C 1
ATOM 678 O O . GLY A 1 83 ? -12.031 -11.546 59.629 1.00 51.69 83 GLY A O 1
ATOM 679 N N . GLU A 1 84 ? -10.206 -12.640 60.424 1.00 41.41 84 GLU A N 1
ATOM 680 C CA . GLU A 1 84 ? -10.727 -13.299 61.632 1.00 41.41 84 GLU A CA 1
ATOM 681 C C . GLU A 1 84 ? -9.561 -13.524 62.602 1.00 41.41 84 GLU A C 1
ATOM 683 O O . GLU A 1 84 ? -8.472 -13.920 62.119 1.00 41.41 84 GLU A O 1
#

pLDDT: mean 81.42, std 17.1, range [41.41, 96.94]

Sequence (84 aa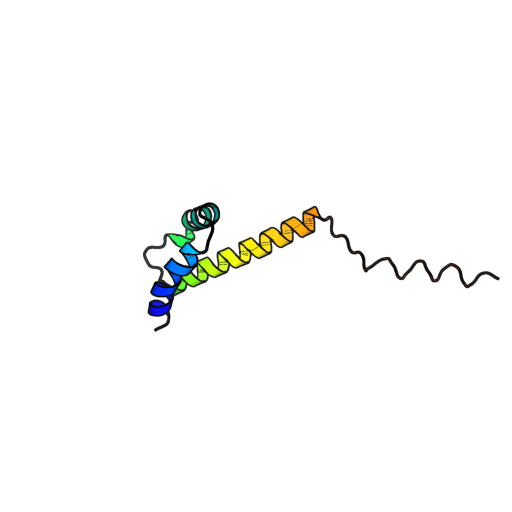):
TSDKYAAMLLPLVESCIPEDMLRIWLRNPSVSTAEESYSQKLTQLLKFLRLEVEGEQRILLTKSGFKSDDIFRNKTEQRHRNGE

Radius of gyration: 23.48 Å; chains: 1; bounding box: 28×28×76 Å

Secondary structure (DSSP, 8-state):
-HHHHHHHHHHHHHHTS-HHHHHHHHHSGGG--TT--HHHHHHHHHHHHHHHHHHHHHHHHHHTT---TTSSTTSSTTSSSS--